Protein AF-A0A9X6ACK8-F1 (afdb_monomer)

Radius of gyration: 16.5 Å; Cα contacts (8 Å, |Δi|>4): 398; chains: 1; bounding box: 36×30×51 Å

Secondary structure (DSSP, 8-state):
-EEEEEEE--SSS-EEE--EEEEEEETTSEEE-S-SEEEEE-TT-SEEEEESSEETTEETTSGGG-SS-EEEEE-PPTTS--EEEEE-TTS-EEEEEE-TT--EEEEEE--SSHHHHHHHHHHS-TT---EEEEEEESSSSTT--EEE-TT-EEEEEEEEE-

Sequence (162 aa):
LHVGVRVRNPHQKPAPLYWWSNIAVPEERRVLAPADEAWHFGYERRLRRVPVPEYEGVDRTYPPRSVFPADYFYEVPDGQRRWIAALDDKGDGLVQTSTDVLRGRKLFVWGAGPGGRRWQEWLTEPGTGGYCEIQAGLARTQLEHVRLEAESEVSWLEAYGP

Mean predicted aligned error: 2.97 Å

pLDDT: mean 96.39, std 3.51, range [76.75, 98.88]

Foldseek 3Di:
DKDKDKDWAQAQFKDWAWDKDKDKDALQFFKDWQAQWWFKAFPVRDTDIAGPQDDPNDRVSRQARFAAKMKTKGQHDPPDFGKMWTADPVRDGKMKGKPCQQPIKMKIHLHNHPRSVVVQPVVDDPPPHDIIMIMTIRDSDNVDTDMAGHRHMDMMMMDMDD

Structure (mmCIF, N/CA/C/O backbone):
data_AF-A0A9X6ACK8-F1
#
_entry.id   AF-A0A9X6ACK8-F1
#
loop_
_atom_site.group_PDB
_atom_site.id
_atom_site.type_symbol
_atom_site.label_atom_id
_atom_site.label_alt_id
_atom_site.label_comp_id
_atom_site.label_asym_id
_atom_site.label_entity_id
_atom_site.label_seq_id
_atom_site.pdbx_PDB_ins_code
_atom_site.Cartn_x
_atom_site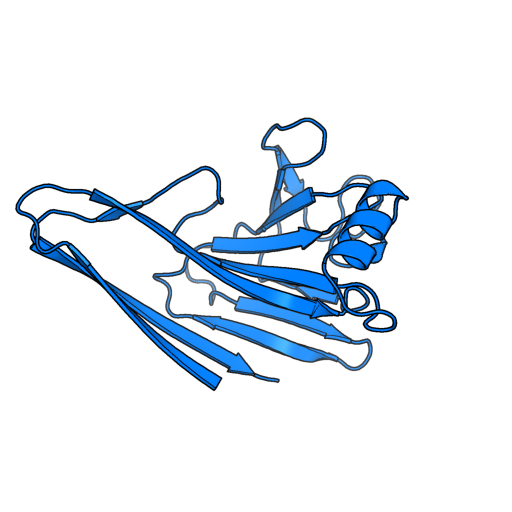.Cartn_y
_atom_site.Cartn_z
_atom_site.occupancy
_atom_site.B_iso_or_equiv
_atom_site.auth_seq_id
_atom_site.auth_comp_id
_atom_site.auth_asym_id
_atom_site.auth_atom_id
_atom_site.pdbx_PDB_model_num
ATOM 1 N N . LEU A 1 1 ? 11.083 -11.695 7.390 1.00 96.25 1 LEU A N 1
ATOM 2 C CA . LEU A 1 1 ? 10.928 -10.814 8.571 1.00 96.25 1 LEU A CA 1
ATOM 3 C C . LEU A 1 1 ? 9.506 -10.953 9.103 1.00 96.25 1 LEU A C 1
ATOM 5 O O . LEU A 1 1 ? 8.572 -10.890 8.315 1.00 96.25 1 LEU A O 1
ATOM 9 N N . HIS A 1 2 ? 9.348 -11.138 10.413 1.00 97.94 2 HIS A N 1
ATOM 10 C CA . HIS A 1 2 ? 8.045 -11.133 11.085 1.00 97.94 2 HIS A CA 1
ATOM 11 C C . HIS A 1 2 ? 7.976 -9.936 12.030 1.00 97.94 2 HIS A C 1
ATOM 13 O O . HIS A 1 2 ? 8.939 -9.678 12.753 1.00 97.94 2 HIS A O 1
ATOM 19 N N . VAL A 1 3 ? 6.855 -9.220 12.022 1.00 98.50 3 VAL A N 1
ATOM 20 C CA . VAL A 1 3 ? 6.629 -8.025 12.841 1.00 98.50 3 VAL A CA 1
ATOM 21 C C . VAL A 1 3 ? 5.307 -8.180 13.582 1.00 98.50 3 VAL A C 1
ATOM 23 O O . VAL A 1 3 ? 4.304 -8.566 12.990 1.00 98.50 3 VAL A O 1
ATOM 26 N N . GLY A 1 4 ? 5.305 -7.886 14.880 1.00 98.38 4 GLY A N 1
ATOM 27 C CA . GLY A 1 4 ? 4.091 -7.801 15.686 1.00 98.38 4 GLY A CA 1
ATOM 28 C C . GLY A 1 4 ? 3.921 -6.388 16.216 1.00 98.38 4 GLY A C 1
ATOM 29 O O . GLY A 1 4 ? 4.844 -5.845 16.821 1.00 98.38 4 GLY A O 1
ATOM 30 N N . VAL A 1 5 ? 2.747 -5.802 15.996 1.00 98.50 5 VAL A N 1
ATOM 31 C CA . VAL A 1 5 ? 2.438 -4.438 16.432 1.00 98.50 5 VAL A CA 1
ATOM 32 C C . VAL A 1 5 ? 1.271 -4.470 17.405 1.00 98.50 5 VAL A C 1
ATOM 34 O O . VAL A 1 5 ? 0.304 -5.209 17.216 1.00 98.50 5 VAL A O 1
ATOM 37 N N . ARG A 1 6 ? 1.357 -3.651 18.455 1.00 98.44 6 ARG A N 1
ATOM 38 C CA . ARG A 1 6 ? 0.266 -3.391 19.394 1.00 98.44 6 ARG A CA 1
ATOM 39 C C . ARG A 1 6 ? 0.198 -1.904 19.696 1.00 98.44 6 ARG A C 1
ATOM 41 O O . ARG A 1 6 ? 1.189 -1.319 20.123 1.00 98.44 6 ARG A O 1
ATOM 48 N N . VAL A 1 7 ? -0.986 -1.325 19.534 1.00 98.50 7 VAL A N 1
ATOM 49 C CA . VAL A 1 7 ? -1.273 0.065 19.893 1.00 98.50 7 VAL A CA 1
ATOM 50 C C . VAL A 1 7 ? -2.329 0.072 20.987 1.00 98.50 7 VAL A C 1
ATOM 52 O O . VAL A 1 7 ? -3.372 -0.564 20.845 1.00 98.50 7 VAL A O 1
ATOM 55 N N . ARG A 1 8 ? -2.050 0.776 22.087 1.00 98.44 8 ARG A N 1
ATOM 56 C CA . ARG A 1 8 ? -2.931 0.867 23.257 1.00 98.44 8 ARG A CA 1
ATOM 57 C C . ARG A 1 8 ? -3.360 2.313 23.450 1.00 98.44 8 ARG A C 1
ATOM 59 O O . ARG A 1 8 ? -2.518 3.206 23.396 1.00 98.44 8 ARG A O 1
ATOM 66 N N . ASN A 1 9 ? -4.643 2.528 23.711 1.00 98.50 9 ASN A N 1
ATOM 67 C CA . ASN A 1 9 ? -5.162 3.801 24.183 1.00 98.50 9 ASN A CA 1
ATOM 68 C C . ASN A 1 9 ? -5.338 3.717 25.705 1.00 98.50 9 ASN A C 1
ATOM 70 O O . ASN A 1 9 ? -6.322 3.140 26.152 1.00 98.50 9 ASN A O 1
ATOM 74 N N . PRO A 1 10 ? -4.422 4.268 26.519 1.00 97.88 10 PRO A N 1
ATOM 75 C CA . PRO A 1 10 ? -4.547 4.227 27.975 1.00 97.88 10 PRO A CA 1
ATOM 76 C C . PRO A 1 10 ? -5.535 5.269 28.522 1.00 97.88 10 PRO A C 1
ATOM 78 O O . PRO A 1 10 ? -5.716 5.364 29.732 1.00 97.88 10 PRO A O 1
ATOM 81 N N . HIS A 1 11 ? -6.123 6.108 27.666 1.00 97.88 11 HIS A N 1
ATOM 82 C CA . HIS A 1 11 ? -6.999 7.189 28.092 1.00 97.88 11 HIS A CA 1
ATOM 83 C C . HIS A 1 11 ? -8.452 6.722 28.207 1.00 97.88 11 HIS A C 1
ATOM 85 O O . HIS A 1 11 ? -8.932 5.929 27.402 1.00 97.88 11 HIS A O 1
ATOM 91 N N . GLN A 1 12 ? -9.196 7.338 29.129 1.00 97.94 12 GLN A N 1
ATOM 92 C CA . GLN A 1 12 ? -10.639 7.129 29.341 1.00 97.94 12 GLN A CA 1
ATOM 93 C C . GLN A 1 12 ? -11.525 7.716 28.223 1.00 97.94 12 GLN A C 1
ATOM 95 O O . GLN A 1 12 ? -12.744 7.807 28.361 1.00 97.94 12 GLN A O 1
ATOM 100 N N . LYS A 1 13 ? -10.928 8.170 27.115 1.00 98.31 13 LYS A N 1
ATOM 101 C CA . LYS A 1 13 ? -11.639 8.716 25.956 1.00 98.31 13 LYS A CA 1
ATOM 102 C C . LYS A 1 13 ? -11.125 8.057 24.676 1.00 98.31 13 LYS A C 1
ATOM 104 O O . LYS A 1 13 ? -9.921 7.819 24.574 1.00 98.31 13 LYS A O 1
ATOM 109 N N . PRO A 1 14 ? -11.998 7.802 23.690 1.00 98.31 14 PRO A N 1
ATOM 110 C CA . PRO A 1 14 ? -11.580 7.280 22.392 1.00 98.31 14 PRO A CA 1
ATOM 111 C C . PRO A 1 14 ? -10.663 8.250 21.640 1.00 98.31 14 PRO A C 1
ATOM 113 O O . PRO A 1 14 ? -10.816 9.468 21.757 1.00 98.31 14 PRO A O 1
ATOM 116 N N . ALA A 1 15 ? -9.747 7.703 20.843 1.00 98.19 15 ALA A N 1
ATOM 117 C CA . ALA A 1 15 ? -8.768 8.449 20.057 1.00 98.19 15 ALA A CA 1
ATOM 118 C C . ALA A 1 15 ? -8.737 7.964 18.594 1.00 98.19 15 ALA A C 1
ATOM 120 O O . ALA A 1 15 ? -9.006 6.789 18.326 1.00 98.19 15 ALA A O 1
ATOM 121 N N . PRO A 1 16 ? -8.421 8.839 17.623 1.00 97.94 16 PRO A N 1
ATOM 122 C CA . PRO A 1 16 ? -8.181 8.406 16.253 1.00 97.94 16 PRO A CA 1
ATOM 123 C C . PRO A 1 16 ? -6.870 7.612 16.168 1.00 97.94 16 PRO A C 1
ATOM 125 O O . PRO A 1 16 ? -5.858 8.009 16.743 1.00 97.94 16 PRO A O 1
ATOM 128 N N . LEU A 1 17 ? -6.880 6.508 15.421 1.00 98.19 17 LEU A N 1
ATOM 129 C CA . LEU A 1 17 ? -5.695 5.716 15.108 1.00 98.19 17 LEU A CA 1
ATOM 130 C C . LEU A 1 17 ? -5.499 5.643 13.593 1.00 98.19 17 LEU A C 1
ATOM 132 O O . LEU A 1 17 ? -6.391 5.240 12.846 1.00 98.19 17 LEU A O 1
ATOM 136 N N . TYR A 1 18 ? -4.293 5.991 13.161 1.00 97.94 18 TYR A N 1
ATOM 137 C CA . TYR A 1 18 ? -3.833 5.879 11.786 1.00 97.94 18 TYR A CA 1
ATOM 138 C C . TYR A 1 18 ? -2.570 5.020 11.754 1.00 97.94 18 TYR A C 1
ATOM 140 O O . TYR A 1 18 ? -1.615 5.301 12.478 1.00 97.94 18 TYR A O 1
ATOM 148 N N . TRP A 1 19 ? -2.564 3.978 10.923 1.00 98.44 19 TRP A N 1
ATOM 149 C CA . TRP A 1 19 ? -1.386 3.139 10.716 1.00 98.44 19 TRP A CA 1
ATOM 150 C C . TRP A 1 19 ? -1.332 2.597 9.293 1.00 98.44 19 TRP A C 1
ATOM 152 O O . TRP A 1 19 ? -2.315 2.021 8.815 1.00 98.44 19 TRP A O 1
ATOM 162 N N . TRP A 1 20 ? -0.158 2.731 8.677 1.00 98.56 20 TRP A N 1
ATOM 163 C CA . TRP A 1 20 ? 0.238 2.070 7.439 1.00 98.56 20 TRP A CA 1
ATOM 164 C C . TRP A 1 20 ? 1.707 1.656 7.534 1.00 98.56 20 TRP A C 1
ATOM 166 O O . TRP A 1 20 ? 2.567 2.485 7.824 1.00 98.56 20 TRP A O 1
ATOM 176 N N . SER A 1 21 ? 1.989 0.387 7.267 1.00 98.50 21 SER A N 1
ATOM 177 C CA . SER A 1 21 ? 3.343 -0.122 7.070 1.00 98.50 21 SER A CA 1
ATOM 178 C C . SER A 1 21 ? 3.728 0.140 5.613 1.00 98.50 21 SER A C 1
ATOM 180 O O . SER A 1 21 ? 3.079 -0.391 4.711 1.00 98.50 21 SER A O 1
ATOM 182 N N . ASN A 1 22 ? 4.721 1.008 5.387 1.00 98.44 22 ASN A N 1
ATOM 183 C CA . ASN A 1 22 ? 5.169 1.452 4.061 1.00 98.44 22 ASN A CA 1
ATOM 184 C C . ASN A 1 22 ? 6.464 0.742 3.653 1.00 98.44 22 ASN A C 1
ATOM 186 O O . ASN A 1 22 ? 7.406 0.688 4.445 1.00 98.44 22 ASN A O 1
ATOM 190 N N . ILE A 1 23 ? 6.518 0.230 2.424 1.00 98.19 23 ILE A N 1
ATOM 191 C CA . ILE A 1 23 ? 7.658 -0.508 1.896 1.00 98.19 23 ILE A CA 1
ATOM 192 C C . ILE A 1 23 ? 8.017 0.041 0.516 1.00 98.19 23 ILE A C 1
ATOM 194 O O . ILE A 1 23 ? 7.284 -0.160 -0.453 1.00 98.19 23 ILE A O 1
ATOM 198 N N . ALA A 1 24 ? 9.172 0.699 0.426 1.00 97.44 24 ALA A N 1
ATOM 199 C CA . ALA A 1 24 ? 9.770 1.063 -0.851 1.00 97.44 24 ALA A CA 1
ATOM 200 C C . ALA A 1 24 ? 10.313 -0.195 -1.546 1.00 97.44 24 ALA A C 1
ATOM 202 O O . ALA A 1 24 ? 11.078 -0.961 -0.956 1.00 97.44 24 ALA A O 1
ATOM 203 N N . VAL A 1 25 ? 9.915 -0.409 -2.797 1.00 97.44 25 VAL A N 1
ATOM 204 C CA . VAL A 1 25 ? 10.357 -1.521 -3.649 1.00 97.44 25 VAL A CA 1
ATOM 205 C C . VAL A 1 25 ? 10.760 -0.986 -5.024 1.00 97.44 25 VAL A C 1
ATOM 207 O O . VAL A 1 25 ? 10.204 0.029 -5.448 1.00 97.44 25 VAL A O 1
ATOM 210 N N . PRO A 1 26 ? 11.689 -1.639 -5.743 1.00 96.56 26 PRO A N 1
ATOM 211 C CA . PRO A 1 26 ? 12.081 -1.193 -7.078 1.00 96.56 26 PRO A CA 1
ATOM 212 C C . PRO A 1 26 ? 10.870 -1.051 -8.012 1.00 96.56 26 PRO A C 1
ATOM 214 O O . PRO A 1 26 ? 9.996 -1.923 -8.034 1.00 96.56 26 PRO A O 1
ATOM 217 N N . GLU A 1 27 ? 10.770 0.070 -8.732 1.00 96.25 27 GLU A N 1
ATOM 218 C CA . GLU A 1 27 ? 9.567 0.400 -9.511 1.00 96.25 27 GLU A CA 1
ATOM 219 C C . GLU A 1 27 ? 9.381 -0.484 -10.750 1.00 96.25 27 GLU A C 1
ATOM 221 O O . GLU A 1 27 ? 8.276 -0.571 -11.268 1.00 96.25 27 GLU A O 1
ATOM 226 N N . GLU A 1 28 ? 10.422 -1.160 -11.230 1.00 96.06 28 GLU A N 1
ATOM 227 C CA . GLU A 1 28 ? 10.352 -2.085 -12.363 1.00 96.06 28 GLU A CA 1
ATOM 228 C C . GLU A 1 28 ? 9.569 -3.369 -12.054 1.00 96.06 28 GLU A C 1
ATOM 230 O O . GLU A 1 28 ? 9.188 -4.102 -12.971 1.00 96.06 28 GLU A O 1
ATOM 235 N N . ARG A 1 29 ? 9.295 -3.632 -10.772 1.00 97.88 29 ARG A N 1
ATOM 236 C CA . ARG A 1 29 ? 8.530 -4.794 -10.324 1.00 97.88 29 ARG A CA 1
ATOM 237 C C . ARG A 1 29 ? 7.042 -4.627 -10.603 1.00 97.88 29 ARG A C 1
ATOM 239 O O . ARG A 1 29 ? 6.465 -3.558 -10.412 1.00 97.88 29 ARG A O 1
ATOM 246 N N . ARG A 1 30 ? 6.387 -5.725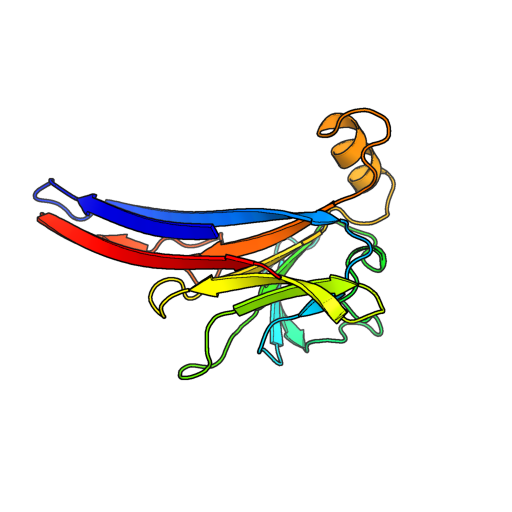 -10.978 1.00 98.50 30 ARG A N 1
ATOM 247 C CA . ARG A 1 30 ? 4.929 -5.791 -11.070 1.00 98.50 30 ARG A CA 1
ATOM 248 C C . ARG A 1 30 ? 4.330 -5.906 -9.673 1.00 98.50 30 ARG A C 1
ATOM 250 O O . ARG A 1 30 ? 4.714 -6.785 -8.903 1.00 98.50 30 ARG A O 1
ATOM 257 N N . VAL A 1 31 ? 3.357 -5.056 -9.367 1.00 98.81 31 VAL A N 1
ATOM 258 C CA . VAL A 1 31 ? 2.661 -5.031 -8.081 1.00 98.81 31 VAL A CA 1
ATOM 259 C C . VAL A 1 31 ? 1.327 -5.754 -8.178 1.00 98.81 31 VAL A C 1
ATOM 261 O O . VAL A 1 31 ? 0.479 -5.400 -8.991 1.00 98.81 31 VAL A O 1
ATOM 264 N N . LEU A 1 32 ? 1.127 -6.753 -7.324 1.00 98.69 32 LEU A N 1
ATOM 265 C CA . LEU A 1 32 ? -0.064 -7.596 -7.306 1.00 98.69 32 LEU A CA 1
ATOM 266 C C . LEU A 1 32 ? -0.724 -7.572 -5.930 1.00 98.69 32 LEU A C 1
ATOM 268 O O . LEU A 1 32 ? -0.048 -7.562 -4.903 1.00 98.69 32 LEU A O 1
ATOM 272 N N . ALA A 1 33 ? -2.050 -7.617 -5.921 1.00 98.56 33 ALA A N 1
ATOM 273 C CA . ALA A 1 33 ? -2.880 -7.803 -4.739 1.00 98.56 33 ALA A CA 1
ATOM 274 C C . ALA A 1 33 ? -4.124 -8.620 -5.141 1.00 98.56 33 ALA A C 1
ATOM 276 O O . ALA A 1 33 ? -4.495 -8.609 -6.317 1.00 98.56 33 ALA A O 1
ATOM 277 N N . PRO A 1 34 ? -4.788 -9.321 -4.208 1.00 98.00 34 PRO A N 1
ATOM 278 C CA . PRO A 1 34 ? -5.969 -10.132 -4.501 1.00 98.00 34 PRO A CA 1
ATOM 279 C C . PRO A 1 34 ? -7.221 -9.245 -4.606 1.00 98.00 34 PRO A C 1
ATOM 281 O O . PRO A 1 34 ? -8.109 -9.307 -3.756 1.00 98.00 34 PRO A O 1
ATOM 284 N N . ALA A 1 35 ? -7.258 -8.370 -5.611 1.00 98.19 35 ALA A N 1
ATOM 285 C CA . ALA A 1 35 ? -8.339 -7.420 -5.841 1.00 98.19 35 ALA A CA 1
ATOM 286 C C . ALA A 1 35 ? -8.556 -7.171 -7.339 1.00 98.19 35 ALA A C 1
ATOM 288 O O . ALA A 1 35 ? -7.600 -6.936 -8.075 1.00 98.19 35 ALA A O 1
ATOM 289 N N . ASP A 1 36 ? -9.824 -7.144 -7.749 1.00 98.25 36 ASP A N 1
ATOM 290 C CA . ASP A 1 36 ? -10.243 -6.835 -9.126 1.00 98.25 36 ASP A CA 1
ATOM 291 C C . ASP A 1 36 ? -10.523 -5.333 -9.330 1.00 98.25 36 ASP A C 1
ATOM 293 O O . ASP A 1 36 ? -10.798 -4.869 -10.437 1.00 98.25 36 ASP A O 1
ATOM 297 N N . GLU A 1 37 ? -10.457 -4.546 -8.255 1.00 98.31 37 GLU A N 1
ATOM 298 C CA . GLU A 1 37 ? -10.685 -3.106 -8.274 1.00 98.31 37 GLU A CA 1
ATOM 299 C C . GLU A 1 37 ? -9.877 -2.381 -7.192 1.00 98.31 37 GLU A C 1
ATOM 301 O O . GLU A 1 37 ? -9.469 -2.954 -6.178 1.00 98.31 37 GLU A O 1
ATOM 306 N N . ALA A 1 38 ? -9.660 -1.086 -7.402 1.00 98.38 38 ALA A N 1
ATOM 307 C CA . ALA A 1 38 ? -8.984 -0.215 -6.454 1.00 98.38 38 ALA A CA 1
ATOM 308 C C . ALA A 1 38 ? -9.662 1.155 -6.380 1.00 98.38 38 ALA A C 1
ATOM 310 O O . ALA A 1 38 ? -10.251 1.634 -7.351 1.00 98.38 38 ALA A O 1
ATOM 311 N N . TRP A 1 39 ? -9.534 1.831 -5.241 1.00 97.94 39 TRP A N 1
ATOM 312 C CA . TRP A 1 39 ? -9.728 3.273 -5.188 1.00 97.94 39 TRP A CA 1
ATOM 313 C C . TRP A 1 39 ? -8.475 3.969 -5.701 1.00 97.94 39 TRP A C 1
ATOM 315 O O . TRP A 1 39 ? -7.411 3.879 -5.096 1.00 97.94 39 TRP A O 1
ATOM 325 N N . HIS A 1 40 ? -8.618 4.678 -6.809 1.00 97.31 40 HIS A N 1
ATOM 326 C CA . HIS A 1 40 ? -7.594 5.529 -7.382 1.00 97.31 40 HIS A CA 1
ATOM 327 C C . HIS A 1 40 ? -7.720 6.954 -6.836 1.00 97.31 40 HIS A C 1
ATOM 329 O O . HIS A 1 40 ? -8.811 7.539 -6.842 1.00 97.31 40 HIS A O 1
ATOM 335 N N . PHE A 1 41 ? -6.597 7.515 -6.392 1.00 95.19 41 PHE A N 1
ATOM 336 C CA . PHE A 1 41 ? -6.462 8.917 -6.011 1.00 95.19 41 PHE A CA 1
ATOM 337 C C . PHE A 1 41 ? -5.239 9.510 -6.716 1.00 95.19 41 PHE A C 1
ATOM 339 O O . PHE A 1 41 ? -4.104 9.163 -6.411 1.00 95.19 41 PHE A O 1
ATOM 346 N N . GLY A 1 42 ? -5.476 10.383 -7.695 1.00 89.06 42 GLY A N 1
ATOM 347 C CA . GLY A 1 42 ? -4.424 10.960 -8.537 1.00 89.06 42 GLY A CA 1
ATOM 348 C C . GLY A 1 42 ? -4.564 12.471 -8.695 1.00 89.06 42 GLY A C 1
ATOM 349 O O . GLY A 1 42 ? -5.091 13.158 -7.820 1.00 89.06 42 GLY A O 1
ATOM 350 N N . TYR A 1 43 ? -4.127 12.995 -9.842 1.00 76.75 43 TYR A N 1
ATOM 351 C CA . TYR A 1 43 ? -4.080 14.436 -10.127 1.00 76.75 43 TYR A CA 1
ATOM 352 C C . TYR A 1 43 ? -5.416 15.175 -9.917 1.00 76.75 43 TYR A C 1
ATOM 354 O O . TYR A 1 43 ? -5.426 16.290 -9.403 1.00 76.75 43 TYR A O 1
ATOM 362 N N . GLU A 1 44 ? -6.551 14.538 -10.232 1.00 77.94 44 GLU A N 1
ATOM 363 C CA . GLU A 1 44 ? -7.894 15.107 -10.017 1.00 77.94 44 GLU A CA 1
ATOM 364 C C . GLU A 1 44 ? -8.256 15.297 -8.529 1.00 77.94 44 GLU A C 1
ATOM 366 O O . GLU A 1 44 ? -9.299 15.874 -8.224 1.00 77.94 44 GLU A O 1
ATOM 371 N N . ARG A 1 45 ? -7.424 14.804 -7.595 1.00 81.12 45 ARG A N 1
ATOM 372 C CA . ARG A 1 45 ? -7.620 14.875 -6.134 1.00 81.12 45 ARG A CA 1
ATOM 373 C C . ARG A 1 45 ? -9.001 14.396 -5.683 1.00 81.12 45 ARG A C 1
ATOM 375 O O . ARG A 1 45 ? -9.578 14.898 -4.719 1.00 81.12 45 ARG A O 1
ATOM 382 N N . ARG A 1 46 ? -9.526 13.391 -6.381 1.00 88.56 46 ARG A N 1
ATOM 383 C CA . ARG A 1 46 ? -10.815 12.761 -6.110 1.00 88.56 46 ARG A CA 1
ATOM 384 C C . ARG A 1 46 ? -10.649 11.250 -6.101 1.00 88.56 46 ARG A C 1
ATOM 386 O O . ARG A 1 46 ? -9.998 10.699 -6.983 1.00 88.56 46 ARG A O 1
ATOM 393 N N . LEU A 1 47 ? -11.276 10.593 -5.126 1.00 92.44 47 LEU A N 1
ATOM 394 C CA . LEU A 1 47 ? -11.366 9.136 -5.096 1.00 92.44 47 LEU A CA 1
ATOM 395 C C . LEU A 1 47 ? -12.301 8.642 -6.203 1.00 92.44 47 LEU A C 1
ATOM 397 O O . LEU A 1 47 ? -13.454 9.075 -6.295 1.00 92.44 47 LEU A O 1
ATOM 401 N N . ARG A 1 48 ? -11.814 7.699 -7.009 1.00 95.06 48 ARG A N 1
ATOM 402 C CA . ARG A 1 48 ? -12.604 6.978 -8.013 1.00 95.06 48 ARG A CA 1
ATOM 403 C C . ARG A 1 48 ? -12.324 5.488 -7.898 1.00 95.06 48 ARG A C 1
ATOM 405 O O . ARG A 1 48 ? -11.169 5.102 -7.776 1.00 95.06 48 ARG A O 1
ATOM 412 N N . ARG A 1 49 ? -13.359 4.653 -7.966 1.00 96.88 49 ARG A N 1
ATOM 413 C CA . ARG A 1 49 ? -13.166 3.204 -8.070 1.00 96.88 49 ARG A CA 1
ATOM 414 C C . ARG A 1 49 ? -12.828 2.844 -9.515 1.00 96.88 49 ARG A C 1
ATOM 416 O O . ARG A 1 49 ? -13.531 3.285 -10.424 1.00 96.88 49 ARG A O 1
ATOM 423 N N . VAL A 1 50 ? -11.745 2.104 -9.718 1.00 97.75 50 VAL A N 1
ATOM 424 C CA . VAL A 1 50 ? -11.222 1.719 -11.035 1.00 97.75 50 VAL A CA 1
ATOM 425 C C . VAL A 1 50 ? -10.976 0.208 -11.089 1.00 97.75 50 VAL A C 1
ATOM 427 O O . VAL A 1 50 ? -10.650 -0.376 -10.052 1.00 97.75 50 VAL A O 1
ATOM 430 N N . PRO A 1 51 ? -11.132 -0.432 -12.259 1.00 98.31 51 PRO A N 1
ATOM 431 C CA . PRO A 1 51 ? -10.782 -1.838 -12.432 1.00 98.31 51 PRO A CA 1
ATOM 432 C C . PRO A 1 51 ? -9.268 -2.072 -12.318 1.00 98.31 51 PRO A C 1
ATOM 434 O O . PRO A 1 51 ? -8.459 -1.184 -12.595 1.00 98.31 51 PRO A O 1
ATOM 437 N N . VAL A 1 52 ? -8.898 -3.287 -11.918 1.00 97.94 52 VAL A N 1
ATOM 438 C CA . VAL A 1 52 ? -7.527 -3.811 -11.872 1.00 97.94 52 VAL A CA 1
ATOM 439 C C . VAL A 1 52 ? -7.492 -5.080 -12.741 1.00 97.94 52 VAL A C 1
ATOM 441 O O . VAL A 1 52 ? -8.437 -5.864 -12.697 1.00 97.94 52 VAL A O 1
ATOM 444 N N . PRO A 1 53 ? -6.444 -5.305 -13.557 1.00 97.94 53 PRO A N 1
ATOM 445 C CA . PRO A 1 53 ? -5.191 -4.548 -13.607 1.00 97.94 53 PRO A CA 1
ATOM 446 C C . PRO A 1 53 ? -5.220 -3.310 -14.512 1.00 97.94 53 PRO A C 1
ATOM 448 O O . PRO A 1 53 ? -4.378 -2.428 -14.358 1.00 97.94 53 PRO A O 1
ATOM 451 N N . GLU A 1 54 ? -6.157 -3.230 -15.455 1.00 97.69 54 GLU A N 1
ATOM 452 C CA . GLU A 1 54 ? -6.144 -2.211 -16.504 1.00 97.69 54 GLU A CA 1
ATOM 453 C C . GLU A 1 54 ? -7.128 -1.070 -16.228 1.00 97.69 54 GLU A C 1
ATOM 455 O O . GLU A 1 54 ? -8.314 -1.305 -16.021 1.00 97.69 54 GLU A O 1
ATOM 460 N N . TYR A 1 55 ? -6.648 0.173 -16.304 1.00 94.81 55 TYR A N 1
ATOM 461 C CA . TYR A 1 55 ? -7.469 1.383 -16.236 1.00 94.81 55 TYR A CA 1
ATOM 462 C C . TYR A 1 55 ? -6.987 2.403 -17.275 1.00 94.81 55 TYR A C 1
ATOM 464 O O . TYR A 1 55 ? -5.806 2.765 -17.293 1.00 94.81 55 TYR A O 1
ATOM 472 N N . GLU A 1 56 ? -7.910 2.866 -18.128 1.00 93.94 56 GLU A N 1
ATOM 473 C CA . GLU A 1 56 ? -7.641 3.740 -19.287 1.00 93.94 56 GLU A CA 1
ATOM 474 C C . GLU A 1 56 ? -6.667 3.114 -20.307 1.00 93.94 56 GLU A C 1
ATOM 476 O O . GLU A 1 56 ? -5.796 3.792 -20.846 1.00 93.94 56 GLU A O 1
ATOM 481 N N . GLY A 1 57 ? -6.792 1.804 -20.563 1.00 96.25 57 GLY A N 1
ATOM 482 C CA . GLY A 1 57 ? -5.948 1.081 -21.527 1.00 96.25 57 GLY A CA 1
ATOM 483 C C . GLY A 1 57 ? -4.514 0.829 -21.048 1.00 96.25 57 GLY A C 1
ATOM 484 O O . GLY A 1 57 ? -3.653 0.441 -21.836 1.00 96.25 57 GLY A O 1
ATOM 485 N N . VAL A 1 58 ? -4.233 1.083 -19.766 1.00 97.00 58 VAL A N 1
ATOM 486 C CA . VAL A 1 58 ? -2.910 0.914 -19.163 1.00 97.00 58 VAL A CA 1
ATOM 487 C C . VAL A 1 58 ? -3.002 -0.061 -18.000 1.00 97.00 58 VAL A C 1
ATOM 489 O O . VAL A 1 58 ? -3.752 0.169 -17.051 1.00 97.00 58 VAL A O 1
ATOM 492 N N . ASP A 1 59 ? -2.194 -1.120 -18.042 1.00 98.00 59 ASP A N 1
ATOM 493 C CA . ASP A 1 59 ? -1.981 -1.998 -16.889 1.00 98.00 59 ASP A CA 1
ATOM 494 C C . ASP A 1 59 ? -1.269 -1.217 -15.767 1.00 98.00 59 ASP A C 1
ATOM 496 O O . ASP A 1 59 ? -0.086 -0.877 -15.878 1.0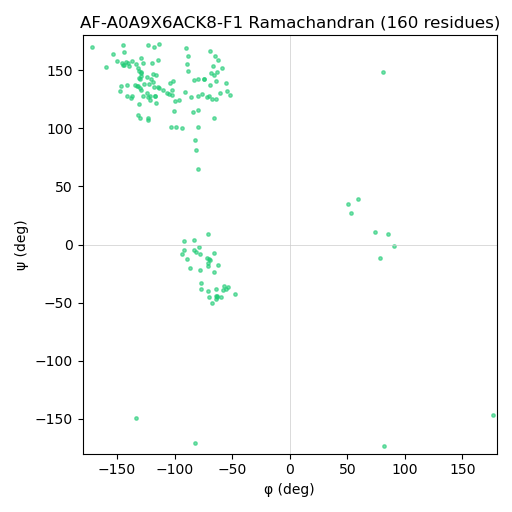0 98.00 59 ASP A O 1
ATOM 500 N N . ARG A 1 60 ? -2.006 -0.926 -14.692 1.00 97.50 60 ARG A N 1
ATOM 501 C CA . ARG A 1 60 ? -1.545 -0.158 -13.527 1.00 97.50 60 ARG A CA 1
ATOM 502 C C . ARG A 1 60 ? -0.780 -1.002 -12.512 1.00 97.50 60 ARG A C 1
ATOM 504 O O . ARG A 1 60 ? -0.204 -0.437 -11.587 1.00 97.50 60 ARG A O 1
ATOM 511 N N . THR A 1 61 ? -0.695 -2.319 -12.713 1.00 98.19 61 THR A N 1
ATOM 512 C CA . THR A 1 61 ? 0.180 -3.193 -11.913 1.00 98.19 61 THR A CA 1
ATOM 513 C C . THR A 1 61 ? 1.659 -3.003 -12.239 1.00 98.19 61 THR A C 1
ATOM 515 O O . THR A 1 61 ? 2.503 -3.474 -11.488 1.00 98.19 61 THR A O 1
ATOM 518 N N . TYR A 1 62 ? 1.996 -2.289 -13.319 1.00 98.25 62 TYR A N 1
ATOM 519 C CA . TYR A 1 62 ? 3.365 -1.884 -13.638 1.00 98.25 62 TYR A CA 1
ATOM 520 C C . TYR A 1 62 ? 3.572 -0.401 -13.295 1.00 98.25 62 TYR A C 1
ATOM 522 O O . TYR A 1 62 ? 3.181 0.463 -14.091 1.00 98.25 62 TYR A O 1
ATOM 530 N N . PRO A 1 63 ? 4.218 -0.076 -12.157 1.00 97.56 63 PRO A N 1
ATOM 531 C CA . PRO A 1 63 ? 4.435 1.302 -11.716 1.00 97.56 63 PRO A CA 1
ATOM 532 C C . PRO A 1 63 ? 4.971 2.271 -12.789 1.00 97.56 63 PRO A C 1
ATOM 534 O O . PRO A 1 63 ? 4.416 3.370 -12.905 1.00 97.56 63 PRO A O 1
ATOM 537 N N . PRO A 1 64 ? 5.950 1.900 -13.646 1.00 96.19 64 PRO A N 1
ATOM 538 C CA . PRO A 1 64 ? 6.552 2.823 -14.606 1.00 96.19 64 PRO A CA 1
ATOM 539 C C . PRO A 1 64 ? 5.603 3.225 -15.741 1.00 96.19 64 PRO A C 1
ATOM 541 O O . PRO A 1 64 ? 5.886 4.175 -16.467 1.00 96.19 64 PRO A O 1
ATOM 544 N N . ARG A 1 65 ? 4.466 2.530 -15.906 1.00 96.94 65 ARG A N 1
ATOM 545 C CA . ARG A 1 65 ? 3.442 2.878 -16.905 1.00 96.94 65 ARG A CA 1
ATOM 546 C C . ARG A 1 65 ? 2.559 4.051 -16.473 1.00 96.94 65 ARG A C 1
ATOM 548 O O . ARG A 1 65 ? 1.770 4.554 -17.271 1.00 96.94 65 ARG A O 1
ATOM 555 N N . SER A 1 66 ? 2.675 4.512 -15.229 1.00 94.31 66 SER A N 1
ATOM 556 C CA . SER A 1 66 ? 1.977 5.710 -14.764 1.00 94.31 66 SER A CA 1
ATOM 557 C C . SER A 1 66 ? 2.787 6.962 -15.088 1.00 94.31 66 SER A C 1
ATOM 559 O O . SER A 1 66 ? 3.952 7.065 -14.727 1.00 94.31 66 SER A O 1
ATOM 561 N N . VAL A 1 67 ? 2.175 7.944 -15.754 1.00 92.75 67 VAL A N 1
ATOM 562 C CA . VAL A 1 67 ? 2.840 9.218 -16.092 1.00 92.75 67 VAL A CA 1
ATOM 563 C C . VAL A 1 67 ? 2.918 10.149 -14.878 1.00 92.75 67 VAL A C 1
ATOM 565 O O . VAL A 1 67 ? 3.930 10.818 -14.669 1.00 92.75 67 VAL A O 1
ATOM 568 N N . PHE A 1 68 ? 1.865 10.165 -14.061 1.00 94.12 68 PHE A N 1
ATOM 569 C CA . PHE A 1 68 ? 1.696 11.055 -12.913 1.00 94.12 68 PHE A CA 1
ATOM 570 C C . PHE A 1 68 ? 1.683 10.272 -11.597 1.00 94.12 68 PHE A C 1
ATOM 572 O O . PHE A 1 68 ? 1.378 9.075 -11.619 1.00 94.12 68 PHE A O 1
ATOM 579 N N . PRO A 1 69 ? 1.978 10.934 -10.463 1.00 95.88 69 PRO A N 1
ATOM 580 C CA . PRO A 1 69 ? 1.858 10.303 -9.162 1.00 95.88 69 PRO A CA 1
ATOM 581 C C . PRO A 1 69 ? 0.405 9.945 -8.851 1.00 95.88 69 PRO A C 1
ATOM 583 O O . PRO A 1 69 ? -0.513 10.715 -9.161 1.00 95.88 69 PRO A O 1
ATOM 586 N N . ALA A 1 70 ? 0.208 8.782 -8.240 1.00 97.19 70 ALA A N 1
ATOM 587 C CA . ALA A 1 70 ? -1.112 8.276 -7.893 1.00 97.19 70 ALA A CA 1
ATOM 588 C C . ALA A 1 70 ? -1.050 7.219 -6.787 1.00 97.19 70 ALA A C 1
ATOM 590 O O . ALA A 1 70 ? -0.077 6.471 -6.670 1.00 97.19 70 ALA A O 1
ATOM 591 N N . ASP A 1 71 ? -2.141 7.127 -6.035 1.00 98.19 71 ASP A N 1
ATOM 592 C CA . ASP A 1 71 ? -2.418 6.059 -5.087 1.00 98.19 71 ASP A CA 1
ATOM 593 C C . ASP A 1 71 ? -3.456 5.092 -5.665 1.00 98.19 71 ASP A C 1
ATOM 595 O O . ASP A 1 71 ? -4.468 5.512 -6.231 1.00 98.19 71 ASP A O 1
ATOM 599 N N . TYR A 1 72 ? -3.236 3.798 -5.450 1.00 98.56 72 TYR A N 1
ATOM 600 C CA . TYR A 1 72 ? -4.184 2.722 -5.720 1.00 98.56 72 TYR A CA 1
ATOM 601 C C . TYR A 1 72 ? -4.411 1.944 -4.429 1.00 98.56 72 TYR A C 1
ATOM 603 O O . TYR A 1 72 ? -3.537 1.199 -3.991 1.00 98.56 72 TYR A O 1
ATOM 611 N N . PHE A 1 73 ? -5.577 2.116 -3.811 1.00 98.62 73 PHE A N 1
ATOM 612 C CA . PHE A 1 73 ? -6.001 1.349 -2.641 1.00 98.62 73 PHE A CA 1
ATOM 613 C C . PHE A 1 73 ? -6.835 0.152 -3.104 1.00 98.62 73 PHE A C 1
ATOM 615 O O . PHE A 1 73 ? -8.006 0.308 -3.444 1.00 98.62 73 PHE A O 1
ATOM 622 N N . TYR A 1 74 ? -6.228 -1.028 -3.163 1.00 98.75 74 TYR A N 1
ATOM 623 C CA . TYR A 1 74 ? -6.863 -2.261 -3.620 1.00 98.75 74 TYR A CA 1
ATOM 624 C C . TYR A 1 74 ? -8.019 -2.670 -2.694 1.00 98.75 74 TYR A C 1
ATOM 626 O O . TYR A 1 74 ? -7.826 -2.854 -1.488 1.00 98.75 74 TYR A O 1
ATOM 634 N N . GLU A 1 75 ? -9.215 -2.861 -3.259 1.00 97.94 75 GLU A N 1
ATOM 635 C CA . GLU A 1 75 ? -10.369 -3.401 -2.531 1.00 97.94 75 GLU A CA 1
ATOM 636 C C . GLU A 1 75 ? -10.255 -4.926 -2.467 1.00 97.94 75 GLU A C 1
ATOM 638 O O . GLU A 1 75 ? -10.858 -5.659 -3.248 1.00 97.94 75 GLU A O 1
ATOM 643 N N . VAL A 1 76 ? -9.458 -5.420 -1.520 1.00 97.94 76 VAL A N 1
ATOM 644 C CA . VAL A 1 76 ? -9.369 -6.861 -1.269 1.00 97.94 76 VAL A CA 1
ATOM 645 C C . VAL A 1 76 ? -10.707 -7.354 -0.687 1.00 97.94 76 VAL A C 1
ATOM 647 O O . VAL A 1 76 ? -11.130 -6.827 0.351 1.00 97.94 76 VAL A O 1
ATOM 650 N N . PRO A 1 77 ? -11.366 -8.369 -1.278 1.00 96.44 77 PRO A N 1
ATOM 651 C CA . PRO A 1 77 ? -12.622 -8.905 -0.759 1.00 96.44 77 PRO A CA 1
ATOM 652 C C . PRO A 1 77 ? -12.496 -9.434 0.671 1.00 96.44 77 PRO A C 1
ATOM 654 O O . PRO A 1 77 ? -11.432 -9.883 1.099 1.00 96.44 77 PRO A O 1
ATOM 657 N N . ASP A 1 78 ? -13.589 -9.411 1.425 1.00 93.38 78 ASP A N 1
ATOM 658 C CA . ASP A 1 78 ? -13.607 -10.041 2.744 1.00 93.38 78 ASP A CA 1
ATOM 659 C C . ASP A 1 78 ? -13.452 -11.564 2.626 1.00 93.38 78 ASP A C 1
ATOM 661 O O . ASP A 1 78 ? -13.879 -12.181 1.651 1.00 93.38 78 ASP A O 1
ATOM 665 N N . GLY A 1 79 ? -12.772 -12.172 3.601 1.00 93.38 79 GLY A N 1
ATOM 666 C CA . GLY A 1 79 ? -12.406 -13.592 3.570 1.00 93.38 79 GLY A CA 1
ATOM 667 C C . GLY A 1 79 ? -11.202 -13.931 2.679 1.00 93.38 79 GLY A C 1
ATOM 668 O O . GLY A 1 79 ? -10.662 -15.029 2.802 1.00 93.38 79 GLY A O 1
ATOM 669 N N . GLN A 1 80 ? -10.731 -13.008 1.830 1.00 96.44 80 GLN A N 1
ATOM 670 C CA . GLN A 1 80 ? -9.466 -13.176 1.113 1.00 96.44 80 GLN A CA 1
ATOM 671 C C . GLN A 1 80 ? -8.275 -12.843 2.008 1.00 96.44 80 GLN A C 1
ATOM 673 O O . GLN A 1 80 ? -8.296 -11.880 2.782 1.00 96.44 80 GLN A O 1
ATOM 678 N N . ARG A 1 81 ? -7.191 -13.614 1.857 1.00 96.12 81 ARG A N 1
ATOM 679 C CA . ARG A 1 81 ? -5.938 -13.339 2.567 1.00 96.12 81 ARG A CA 1
ATOM 680 C C . ARG A 1 81 ? -5.418 -11.961 2.173 1.00 96.12 81 ARG A C 1
ATOM 682 O O . ARG A 1 81 ? -5.272 -11.656 0.993 1.00 96.12 81 ARG A O 1
ATOM 689 N N . ARG A 1 82 ? -5.072 -11.151 3.170 1.00 98.00 82 ARG A N 1
ATOM 690 C CA . ARG A 1 82 ? -4.568 -9.796 2.959 1.00 98.00 82 ARG A CA 1
ATOM 691 C C . ARG A 1 82 ? -3.081 -9.829 2.584 1.00 98.00 82 ARG A C 1
ATOM 693 O O . ARG A 1 82 ? -2.227 -9.939 3.465 1.00 98.00 82 ARG A O 1
ATOM 700 N N . TRP A 1 83 ? -2.761 -9.680 1.300 1.00 98.62 83 TRP A N 1
ATOM 701 C CA . TRP A 1 83 ? -1.379 -9.593 0.814 1.00 98.62 83 TRP A CA 1
ATOM 702 C C . TRP A 1 83 ? -1.211 -8.562 -0.311 1.00 98.62 83 TRP A C 1
ATOM 704 O O . TRP A 1 83 ? -2.171 -8.208 -0.991 1.00 98.62 83 TRP A O 1
ATOM 714 N N . ILE A 1 84 ? 0.013 -8.064 -0.471 1.00 98.88 84 ILE A N 1
ATOM 715 C CA . ILE A 1 84 ? 0.473 -7.283 -1.625 1.00 98.88 84 ILE A CA 1
ATOM 716 C C . ILE A 1 84 ? 1.906 -7.705 -1.945 1.00 98.88 84 ILE A C 1
ATOM 718 O O . ILE A 1 84 ? 2.708 -7.914 -1.035 1.00 98.88 84 ILE A O 1
ATOM 722 N N . ALA A 1 85 ? 2.217 -7.871 -3.223 1.00 98.75 85 ALA A N 1
ATOM 723 C CA . ALA A 1 85 ? 3.507 -8.362 -3.685 1.00 98.75 85 ALA A CA 1
ATOM 724 C C . ALA A 1 85 ? 4.097 -7.439 -4.747 1.00 98.75 85 ALA A C 1
ATOM 726 O O . ALA A 1 85 ? 3.351 -6.867 -5.535 1.00 98.75 85 ALA A O 1
ATOM 727 N N . ALA A 1 86 ? 5.422 -7.335 -4.787 1.00 98.75 86 ALA A N 1
ATOM 728 C CA . ALA A 1 86 ? 6.181 -6.697 -5.855 1.00 98.75 86 ALA A CA 1
ATOM 729 C C . ALA A 1 86 ? 7.184 -7.709 -6.416 1.00 98.75 86 ALA A C 1
ATOM 731 O O . ALA A 1 86 ? 8.155 -8.055 -5.731 1.00 98.75 86 ALA A O 1
ATOM 732 N N . LEU A 1 87 ? 6.928 -8.178 -7.638 1.00 98.56 87 LEU A N 1
ATOM 733 C CA . LEU A 1 87 ? 7.611 -9.307 -8.277 1.00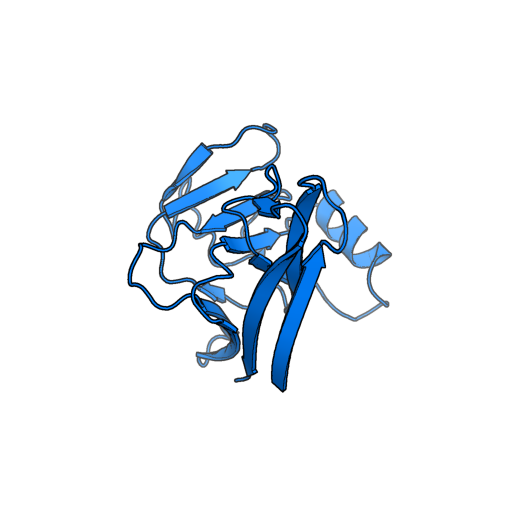 98.56 87 LEU A CA 1
ATOM 734 C C . LEU A 1 87 ? 8.331 -8.881 -9.562 1.00 98.56 87 LEU A C 1
ATOM 736 O O . LEU A 1 87 ? 7.855 -7.998 -10.278 1.00 98.56 87 LEU A O 1
ATOM 740 N N . ASP A 1 88 ? 9.460 -9.512 -9.860 1.00 97.56 88 ASP A N 1
ATOM 741 C CA . ASP A 1 88 ? 10.154 -9.386 -11.141 1.00 97.56 88 ASP A CA 1
ATOM 742 C C . ASP A 1 88 ? 9.550 -10.300 -12.232 1.00 97.56 88 ASP A C 1
ATOM 744 O O . ASP A 1 88 ? 8.473 -10.880 -12.067 1.00 97.56 88 ASP A O 1
ATOM 748 N N . ASP A 1 89 ? 10.220 -10.398 -13.383 1.00 96.19 89 ASP A N 1
ATOM 749 C CA . ASP A 1 89 ? 9.782 -11.199 -14.533 1.00 96.19 89 ASP A CA 1
ATOM 750 C C . ASP A 1 89 ? 9.891 -12.719 -14.321 1.00 96.19 89 ASP A C 1
ATOM 752 O O . ASP A 1 89 ? 9.255 -13.488 -15.046 1.00 96.19 89 ASP A O 1
ATOM 756 N N . LYS A 1 90 ? 10.649 -13.154 -13.311 1.00 96.81 90 LYS A N 1
ATOM 757 C CA . LYS A 1 90 ? 10.789 -14.555 -12.893 1.00 96.81 90 LYS A CA 1
ATOM 758 C C . LYS A 1 90 ? 9.809 -14.925 -11.784 1.00 96.81 90 LYS A C 1
ATOM 760 O O . LYS A 1 90 ? 9.663 -16.106 -11.476 1.00 96.81 90 LYS A O 1
ATOM 765 N N . GLY A 1 91 ? 9.106 -13.936 -11.231 1.00 95.56 91 GLY A N 1
ATOM 766 C CA . GLY A 1 91 ? 8.207 -14.107 -10.097 1.00 95.56 91 GLY A CA 1
ATOM 767 C C . GLY A 1 91 ? 8.917 -14.032 -8.747 1.00 95.56 91 GLY A C 1
ATOM 768 O O . GLY A 1 91 ? 8.279 -14.297 -7.730 1.00 95.56 91 GLY A O 1
ATOM 769 N N . ASP A 1 92 ? 10.194 -13.648 -8.720 1.00 97.56 92 ASP A N 1
ATOM 770 C CA . ASP A 1 92 ? 10.940 -13.423 -7.490 1.00 97.56 92 ASP A CA 1
ATOM 771 C C . ASP A 1 92 ? 10.656 -12.009 -6.977 1.00 97.56 92 ASP A C 1
ATOM 773 O O . ASP A 1 92 ? 10.528 -11.044 -7.738 1.00 97.56 92 ASP A O 1
ATOM 777 N N . GLY A 1 93 ? 10.540 -11.836 -5.663 1.00 97.06 93 GLY A N 1
ATOM 778 C CA . GLY A 1 93 ? 10.242 -10.509 -5.161 1.00 97.06 93 GLY A CA 1
ATOM 779 C C . GLY A 1 93 ? 10.051 -10.388 -3.666 1.00 97.06 93 GLY A C 1
ATOM 780 O O . GLY A 1 93 ? 10.738 -11.023 -2.876 1.00 97.06 93 GLY A O 1
ATOM 781 N N . LEU A 1 94 ? 9.169 -9.466 -3.291 1.00 98.50 9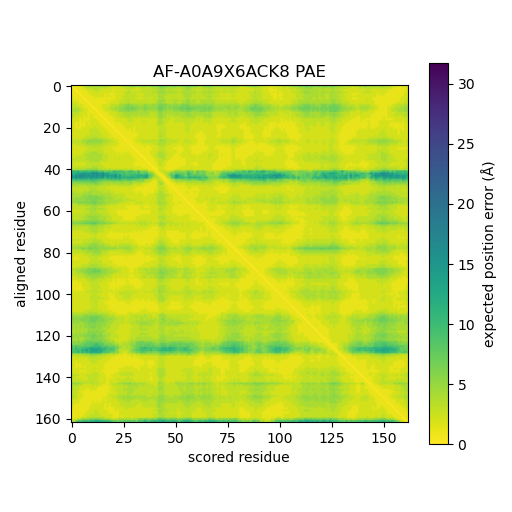4 LEU A N 1
ATOM 782 C CA . LEU A 1 94 ? 8.769 -9.248 -1.910 1.00 98.50 94 LEU A CA 1
ATOM 783 C C . LEU A 1 94 ? 7.257 -9.372 -1.808 1.00 98.50 94 LEU A C 1
ATOM 785 O O . LEU A 1 94 ? 6.532 -8.692 -2.534 1.00 98.50 94 LEU A O 1
ATOM 789 N N . VAL A 1 95 ? 6.797 -10.164 -0.850 1.00 98.56 95 VAL A N 1
ATOM 790 C CA . VAL A 1 95 ? 5.405 -10.220 -0.418 1.00 98.56 95 VAL A CA 1
ATOM 791 C C . VAL A 1 95 ? 5.295 -9.615 0.976 1.00 98.56 95 VAL A C 1
ATOM 793 O O . VAL A 1 95 ? 6.063 -9.955 1.878 1.00 98.56 95 VAL A O 1
ATOM 796 N N . GLN A 1 96 ? 4.309 -8.740 1.162 1.00 98.75 96 GLN A N 1
ATOM 797 C CA . GLN A 1 96 ? 3.801 -8.345 2.470 1.00 98.75 96 GLN A CA 1
ATOM 798 C C . GLN A 1 96 ? 2.448 -9.028 2.689 1.00 98.75 96 GLN A C 1
ATOM 800 O O . GLN A 1 96 ? 1.559 -8.963 1.839 1.00 98.75 96 GLN A O 1
ATOM 805 N N . THR A 1 97 ? 2.278 -9.682 3.837 1.00 98.69 97 THR A N 1
ATOM 806 C CA . THR A 1 97 ? 0.993 -10.239 4.283 1.00 98.69 97 THR A CA 1
ATOM 807 C C . THR A 1 97 ? 0.782 -9.944 5.760 1.00 98.69 97 THR A C 1
ATOM 809 O O . THR A 1 97 ? 1.737 -9.733 6.505 1.00 98.69 97 THR A O 1
ATOM 812 N N . SER A 1 98 ? -0.469 -9.956 6.212 1.00 98.50 98 SER A N 1
ATOM 813 C CA . SER A 1 98 ? -0.798 -9.698 7.615 1.00 98.50 98 SER A CA 1
ATOM 814 C C . SER A 1 98 ? -1.986 -10.520 8.095 1.00 98.50 98 SER A C 1
ATOM 816 O O . SER A 1 98 ? -2.706 -11.120 7.299 1.00 98.50 98 SER A O 1
ATOM 818 N N . THR A 1 99 ? -2.236 -10.478 9.403 1.00 97.75 99 THR A N 1
ATOM 819 C CA . THR A 1 99 ? -3.564 -10.781 9.955 1.00 97.75 99 THR A CA 1
ATOM 820 C C . THR A 1 99 ? -4.612 -9.784 9.446 1.00 97.75 99 THR A C 1
ATOM 822 O O . THR A 1 99 ? -4.269 -8.653 9.083 1.00 97.75 99 THR A O 1
ATOM 825 N N . ASP A 1 100 ? -5.887 -10.172 9.489 1.00 96.75 100 ASP A N 1
ATOM 826 C CA . ASP A 1 100 ? -7.007 -9.451 8.857 1.00 96.75 100 ASP A CA 1
ATOM 827 C C . ASP A 1 100 ? -7.260 -8.031 9.380 1.00 96.75 100 ASP A C 1
ATOM 829 O O . ASP A 1 100 ? -7.907 -7.233 8.706 1.00 96.75 100 ASP A O 1
ATOM 833 N N . VAL A 1 101 ? -6.719 -7.700 10.557 1.00 96.94 101 VAL A N 1
ATOM 834 C CA . VAL A 1 101 ? -6.805 -6.369 11.176 1.00 96.94 101 VAL A CA 1
ATOM 835 C C . VAL A 1 101 ? -6.223 -5.274 10.268 1.00 96.94 101 VAL A C 1
ATOM 837 O O . VAL A 1 101 ? -6.806 -4.195 10.176 1.00 96.94 101 VAL A O 1
ATOM 840 N N . LEU A 1 102 ? -5.110 -5.533 9.564 1.00 97.12 102 LEU A N 1
ATOM 841 C CA . LEU A 1 102 ? -4.622 -4.617 8.525 1.00 97.12 102 LEU A CA 1
ATOM 842 C C . LEU A 1 102 ? -5.376 -4.882 7.224 1.00 97.12 102 LEU A C 1
ATOM 844 O O . LEU A 1 102 ? -4.964 -5.693 6.390 1.00 97.12 102 LEU A O 1
ATOM 848 N N . ARG A 1 103 ? -6.486 -4.172 7.063 1.00 96.25 103 ARG A N 1
ATOM 849 C CA . ARG A 1 103 ? -7.391 -4.276 5.924 1.00 96.25 103 ARG A CA 1
ATOM 850 C C . ARG A 1 103 ? -6.788 -3.780 4.607 1.00 96.25 103 ARG A C 1
ATOM 852 O O . ARG A 1 103 ? -6.906 -4.457 3.589 1.00 96.25 103 ARG A O 1
ATOM 859 N N . GLY A 1 104 ? -6.212 -2.582 4.605 1.00 98.06 104 GLY A N 1
ATOM 860 C CA . GLY A 1 104 ? -5.868 -1.849 3.388 1.00 98.06 104 GLY A CA 1
ATOM 861 C C . GLY A 1 104 ? -4.642 -2.415 2.681 1.00 98.06 104 GLY A C 1
ATOM 862 O O . GLY A 1 104 ? -3.686 -2.822 3.341 1.00 98.06 104 GLY A O 1
ATOM 863 N N . ARG A 1 105 ? -4.650 -2.422 1.345 1.00 98.69 105 ARG A N 1
ATOM 864 C CA . ARG A 1 105 ? -3.484 -2.703 0.495 1.00 98.69 105 ARG A CA 1
ATOM 865 C C . ARG A 1 105 ? -3.330 -1.576 -0.502 1.00 98.69 105 ARG A C 1
ATOM 867 O O . ARG A 1 105 ? -4.300 -1.210 -1.154 1.00 98.69 105 ARG A O 1
ATOM 874 N N . LYS A 1 106 ? -2.137 -0.999 -0.588 1.00 98.75 106 LYS A N 1
ATOM 875 C CA . LYS A 1 106 ? -1.918 0.220 -1.362 1.00 98.75 106 LYS A CA 1
ATOM 876 C C . LYS A 1 106 ? -0.667 0.117 -2.214 1.00 98.75 106 LYS A C 1
ATOM 878 O O . LYS A 1 106 ? 0.365 -0.315 -1.715 1.00 98.75 106 LYS A O 1
ATOM 883 N N . LEU A 1 107 ? -0.766 0.578 -3.453 1.00 98.81 107 LEU A N 1
ATOM 884 C CA . LEU A 1 107 ? 0.363 0.977 -4.282 1.00 98.81 107 LEU A CA 1
ATOM 885 C C . LEU A 1 107 ? 0.391 2.505 -4.384 1.00 98.81 107 LEU A C 1
ATOM 887 O O . LEU A 1 107 ? -0.623 3.112 -4.722 1.00 98.81 107 LEU A O 1
ATOM 891 N N . PHE A 1 108 ? 1.540 3.120 -4.135 1.00 98.62 108 PHE A N 1
ATOM 892 C CA . PHE A 1 108 ? 1.822 4.492 -4.538 1.00 98.62 108 PHE A CA 1
ATOM 893 C C . PHE A 1 108 ? 2.924 4.519 -5.596 1.00 98.62 108 PHE A C 1
ATOM 895 O O . PHE A 1 108 ? 3.949 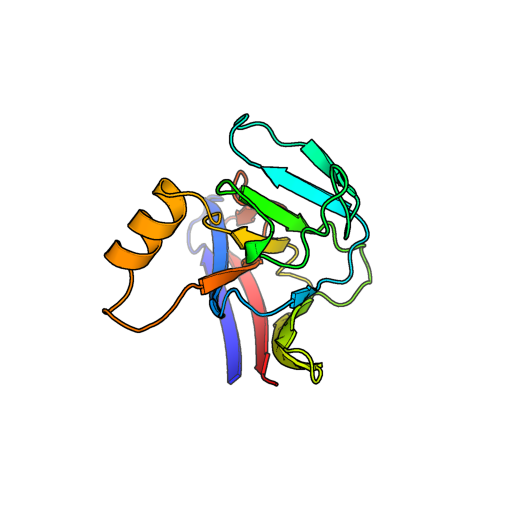3.843 -5.479 1.00 98.62 108 PHE A O 1
ATOM 902 N N . VAL A 1 109 ? 2.695 5.315 -6.637 1.00 98.25 109 VAL A N 1
ATOM 903 C CA . VAL A 1 109 ? 3.645 5.552 -7.724 1.00 98.25 109 VAL A CA 1
ATOM 904 C C . VAL A 1 109 ? 3.982 7.033 -7.790 1.00 98.25 109 VAL A C 1
ATOM 906 O O . VAL A 1 109 ? 3.103 7.878 -7.640 1.00 98.25 109 VAL A O 1
ATOM 909 N N . TRP A 1 110 ? 5.242 7.354 -8.084 1.00 96.94 110 TRP A N 1
ATOM 910 C CA . TRP A 1 110 ? 5.686 8.735 -8.315 1.00 96.94 110 TRP A CA 1
ATOM 911 C C . TRP A 1 110 ? 5.310 9.263 -9.703 1.00 96.94 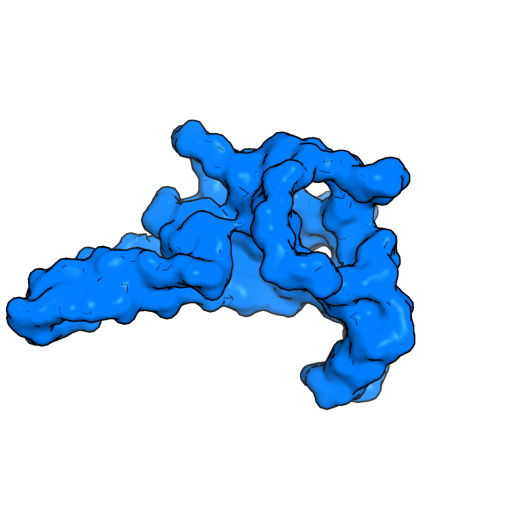110 TRP A C 1
ATOM 913 O O . TRP A 1 110 ? 5.238 10.473 -9.917 1.00 96.94 110 TRP A O 1
ATOM 923 N N . GLY A 1 111 ? 5.077 8.350 -10.646 1.00 94.94 111 GLY A N 1
ATOM 924 C CA . GLY A 1 111 ? 4.922 8.652 -12.061 1.00 94.94 111 GLY A CA 1
ATOM 925 C C . GLY A 1 111 ? 6.262 8.826 -12.788 1.00 94.94 111 GLY A C 1
ATOM 926 O O . GLY A 1 111 ? 7.250 9.297 -12.225 1.00 94.94 111 GLY A O 1
ATOM 927 N N . ALA A 1 112 ? 6.287 8.455 -14.066 1.00 94.06 112 ALA A N 1
ATOM 928 C CA . ALA A 1 112 ? 7.466 8.519 -14.924 1.00 94.06 112 ALA A CA 1
ATOM 929 C C . ALA A 1 112 ? 7.736 9.918 -15.513 1.00 94.06 112 ALA A C 1
ATOM 931 O O . ALA A 1 112 ? 8.762 10.116 -16.164 1.00 94.06 112 ALA A O 1
ATOM 932 N N . GLY A 1 113 ? 6.836 10.888 -15.306 1.00 94.00 113 GLY A N 1
ATOM 933 C CA . GLY A 1 113 ? 7.021 12.269 -15.750 1.00 94.00 113 GLY A CA 1
ATOM 934 C C . GLY A 1 113 ? 8.118 13.022 -14.975 1.00 94.00 113 GLY A C 1
ATOM 935 O O . GLY A 1 113 ? 8.525 12.592 -13.893 1.00 94.00 113 GLY A O 1
ATOM 936 N N . PRO A 1 114 ? 8.567 14.195 -15.472 1.00 94.12 114 PRO A N 1
ATOM 937 C CA . PRO A 1 114 ? 9.703 14.927 -14.898 1.00 94.12 114 PRO A CA 1
ATOM 938 C C . PRO A 1 114 ? 9.564 15.238 -13.404 1.00 94.12 114 PRO A C 1
ATOM 940 O O . PRO A 1 114 ? 10.535 15.140 -12.661 1.00 94.12 114 PRO A O 1
ATOM 943 N N . GLY A 1 115 ? 8.352 15.575 -12.948 1.00 93.12 115 GLY A N 1
ATOM 944 C CA . GLY A 1 115 ? 8.089 15.857 -11.536 1.00 93.12 115 GLY A CA 1
ATOM 945 C C . GLY A 1 115 ? 8.298 14.637 -10.637 1.00 93.12 115 GLY A C 1
ATOM 946 O O . GLY A 1 115 ? 8.975 14.745 -9.619 1.00 93.12 115 GLY A O 1
ATOM 947 N N . GLY A 1 116 ? 7.767 13.476 -11.032 1.00 93.44 116 GLY A N 1
ATOM 948 C CA . GLY A 1 116 ? 7.941 12.224 -10.292 1.00 93.44 116 GLY A CA 1
ATOM 949 C C . GLY A 1 116 ? 9.404 11.798 -10.230 1.00 93.44 116 GLY A C 1
ATOM 950 O O . GLY A 1 116 ? 9.915 11.493 -9.156 1.00 93.44 116 GLY A O 1
ATOM 951 N N . ARG A 1 117 ? 10.116 11.879 -11.362 1.00 93.81 117 ARG A N 1
ATOM 952 C CA . ARG A 1 117 ? 11.558 11.592 -11.434 1.00 93.81 117 ARG A CA 1
ATOM 953 C C . ARG A 1 117 ? 12.379 12.507 -10.538 1.00 93.81 117 ARG A C 1
ATOM 955 O O . ARG A 1 117 ? 13.206 12.023 -9.772 1.00 93.81 117 ARG A O 1
ATOM 962 N N . ARG A 1 118 ? 12.090 13.809 -10.557 1.00 94.38 118 ARG A N 1
ATOM 963 C CA . ARG A 1 118 ? 12.806 14.783 -9.734 1.00 94.38 118 ARG A CA 1
ATOM 964 C C . ARG A 1 118 ? 12.610 14.554 -8.237 1.00 94.38 118 ARG A C 1
ATOM 966 O O . ARG A 1 118 ? 13.555 14.729 -7.474 1.00 94.38 118 ARG A O 1
ATOM 973 N N . TRP A 1 119 ? 11.405 14.165 -7.817 1.00 94.75 119 TRP A N 1
ATOM 974 C CA . TRP A 1 119 ? 11.146 13.800 -6.423 1.00 94.75 119 TRP A CA 1
ATOM 975 C C . TRP A 1 119 ? 11.940 12.567 -5.997 1.00 94.75 119 TRP A C 1
ATOM 977 O O . TRP A 1 119 ? 12.561 12.594 -4.939 1.00 94.75 119 TRP A O 1
ATOM 987 N N . GLN A 1 120 ? 11.981 11.527 -6.831 1.00 94.12 120 GLN A N 1
ATOM 988 C CA . GLN A 1 120 ? 12.763 10.324 -6.542 1.00 94.12 120 GLN A CA 1
ATOM 989 C C . GLN A 1 120 ? 14.267 10.622 -6.457 1.00 94.12 120 GLN A C 1
ATOM 991 O O . GLN A 1 120 ? 14.905 10.215 -5.493 1.00 94.12 120 GLN A O 1
ATOM 996 N N . GLU A 1 121 ? 14.826 11.400 -7.390 1.00 93.00 121 GLU A N 1
ATOM 997 C CA . GLU A 1 121 ? 16.227 11.860 -7.328 1.00 93.00 121 GLU A CA 1
ATOM 998 C C . GLU A 1 121 ? 16.549 12.632 -6.043 1.00 93.00 121 GLU A C 1
ATOM 1000 O O . GLU A 1 121 ? 17.665 12.559 -5.543 1.00 93.00 121 GLU A O 1
ATOM 1005 N N . TRP A 1 122 ? 15.594 13.409 -5.527 1.00 94.62 122 TRP A N 1
ATOM 1006 C CA . TRP A 1 122 ? 15.792 14.191 -4.307 1.00 94.62 122 TRP A CA 1
ATOM 1007 C C . TRP A 1 122 ? 15.704 13.343 -3.030 1.00 94.62 122 TRP A C 1
ATOM 1009 O O . TRP A 1 122 ? 16.386 13.642 -2.053 1.00 94.62 122 TRP A O 1
ATOM 1019 N N . LEU 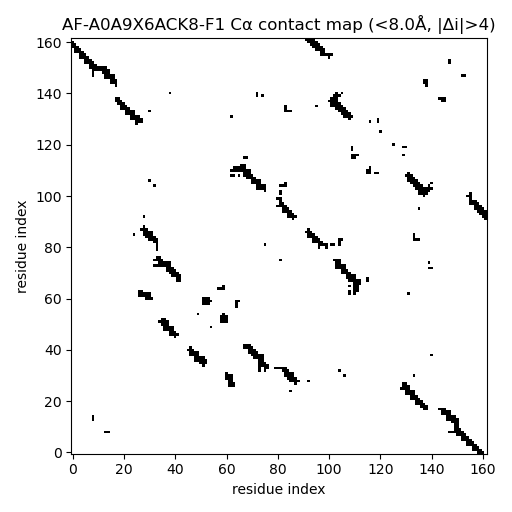A 1 123 ? 14.867 12.301 -3.030 1.00 94.94 123 LEU A N 1
ATOM 1020 C CA . LEU A 1 123 ? 14.626 11.426 -1.875 1.00 94.94 123 LEU A CA 1
ATOM 1021 C C . LEU A 1 123 ? 15.576 10.226 -1.793 1.00 94.94 123 LEU A C 1
ATOM 1023 O O . LEU A 1 123 ? 15.599 9.545 -0.769 1.00 94.94 123 LEU A O 1
ATOM 1027 N N . THR A 1 124 ? 16.323 9.944 -2.859 1.00 93.31 124 THR A N 1
ATOM 1028 C CA . THR A 1 124 ? 17.212 8.783 -2.953 1.00 93.31 124 THR A CA 1
ATOM 1029 C C . THR A 1 124 ? 18.658 9.202 -3.174 1.00 93.31 124 THR A C 1
ATOM 1031 O O . THR A 1 124 ? 18.953 10.288 -3.673 1.00 93.31 124 THR A O 1
ATOM 1034 N N . GLU A 1 125 ? 19.586 8.327 -2.800 1.00 91.62 125 GLU A N 1
ATOM 1035 C CA . GLU A 1 125 ? 20.993 8.527 -3.125 1.00 91.62 125 GLU A CA 1
ATOM 1036 C C . GLU A 1 125 ? 21.218 8.393 -4.644 1.00 91.62 125 GLU A C 1
ATOM 1038 O O . GLU A 1 125 ? 20.553 7.579 -5.303 1.00 91.62 125 GLU A O 1
ATOM 1043 N N . PRO A 1 126 ? 22.175 9.140 -5.226 1.00 90.38 126 PRO A N 1
ATOM 1044 C CA . PRO A 1 126 ? 22.513 9.008 -6.638 1.00 90.38 126 PRO A CA 1
ATOM 1045 C C . PRO A 1 126 ? 22.808 7.552 -7.032 1.00 90.38 126 PRO A C 1
ATOM 1047 O O . PRO A 1 126 ? 23.637 6.890 -6.414 1.00 90.38 126 PRO A O 1
ATOM 1050 N N . GLY A 1 127 ? 22.154 7.063 -8.090 1.00 85.88 127 GLY A N 1
ATOM 1051 C CA . GLY A 1 127 ? 22.349 5.701 -8.607 1.00 85.88 127 GLY A CA 1
ATOM 1052 C C . GLY A 1 127 ? 21.432 4.622 -8.014 1.00 85.88 127 GLY A C 1
ATOM 1053 O O . GLY A 1 127 ? 21.498 3.488 -8.475 1.00 85.88 127 GLY A O 1
ATOM 1054 N N . THR A 1 128 ? 20.545 4.956 -7.068 1.00 86.06 128 THR A N 1
ATOM 1055 C CA . THR A 1 128 ? 19.603 3.996 -6.442 1.00 86.06 128 THR A CA 1
ATOM 1056 C C . THR A 1 128 ? 18.554 3.440 -7.419 1.00 86.06 128 THR A C 1
ATOM 1058 O O . THR A 1 128 ? 18.027 2.350 -7.211 1.00 86.06 128 THR A O 1
ATOM 1061 N N . GLY A 1 129 ? 18.263 4.161 -8.507 1.00 88.81 129 GLY A N 1
ATOM 1062 C CA . GLY A 1 129 ? 17.145 3.850 -9.400 1.00 88.81 129 GLY A CA 1
ATOM 1063 C C . GLY A 1 129 ? 15.812 4.384 -8.865 1.00 88.81 129 GLY A C 1
ATOM 1064 O O . GLY A 1 129 ? 15.777 5.138 -7.894 1.00 88.81 129 GLY A O 1
ATOM 1065 N N . GLY A 1 130 ? 14.718 4.037 -9.545 1.00 93.81 130 GLY A N 1
ATOM 1066 C CA . GLY A 1 130 ? 13.374 4.416 -9.117 1.00 93.81 130 GLY A CA 1
ATOM 1067 C C . GLY A 1 130 ? 12.751 3.394 -8.166 1.00 93.81 130 GLY A C 1
ATOM 1068 O O . GLY A 1 130 ? 13.085 2.210 -8.196 1.00 93.81 130 GLY A O 1
ATOM 1069 N N . TYR A 1 131 ? 11.805 3.835 -7.347 1.00 97.19 131 TYR A N 1
ATOM 1070 C CA . TYR A 1 131 ? 11.032 2.987 -6.453 1.00 97.19 131 TYR A CA 1
ATOM 1071 C C . TYR A 1 131 ? 9.543 3.308 -6.536 1.00 97.19 131 TYR A C 1
ATOM 1073 O O . TYR A 1 131 ? 9.130 4.412 -6.878 1.00 97.19 131 TYR A O 1
ATOM 1081 N N . CYS A 1 132 ? 8.717 2.332 -6.196 1.00 98.12 132 CYS A N 1
ATOM 1082 C CA . CYS A 1 132 ? 7.324 2.548 -5.839 1.00 98.12 132 CYS A CA 1
ATOM 1083 C C . CYS A 1 132 ? 7.112 2.098 -4.394 1.00 98.12 132 CYS A C 1
ATOM 1085 O O . CYS A 1 132 ? 7.993 1.497 -3.776 1.00 98.12 132 CYS A O 1
ATOM 1087 N N . GLU A 1 133 ? 5.952 2.405 -3.835 1.00 98.69 133 GLU A N 1
ATOM 1088 C CA . GLU A 1 133 ? 5.635 2.044 -2.459 1.00 98.69 133 GLU A CA 1
ATOM 1089 C C . GLU A 1 133 ? 4.466 1.069 -2.428 1.00 98.69 133 GLU A C 1
ATOM 1091 O O . GLU A 1 133 ? 3.373 1.394 -2.894 1.00 98.69 133 GLU A O 1
ATOM 1096 N N . ILE A 1 134 ? 4.675 -0.107 -1.839 1.00 98.81 134 ILE A N 1
ATOM 1097 C CA . ILE A 1 134 ? 3.589 -1.014 -1.462 1.00 98.81 134 ILE A CA 1
ATOM 1098 C C . ILE A 1 134 ? 3.331 -0.880 0.034 1.00 98.81 134 ILE A C 1
ATOM 1100 O O . ILE A 1 134 ? 4.266 -0.715 0.815 1.00 98.81 134 ILE A O 1
ATOM 1104 N N . GLN A 1 135 ? 2.066 -0.904 0.450 1.00 98.81 135 GLN A N 1
ATOM 1105 C CA . GLN A 1 135 ? 1.706 -0.611 1.837 1.00 98.81 135 GLN A CA 1
ATOM 1106 C C . GLN A 1 135 ? 0.541 -1.467 2.338 1.00 98.81 135 GLN A C 1
ATOM 1108 O O . GLN A 1 135 ? -0.328 -1.882 1.563 1.00 98.81 135 GLN A O 1
ATOM 1113 N N . ALA A 1 136 ? 0.493 -1.662 3.657 1.00 98.69 136 ALA A N 1
ATOM 1114 C CA . ALA A 1 136 ? -0.615 -2.302 4.359 1.00 98.69 136 ALA A CA 1
ATOM 1115 C C . ALA A 1 136 ? -1.088 -1.460 5.546 1.00 98.69 136 ALA A C 1
ATOM 1117 O O . ALA A 1 136 ? -0.264 -0.979 6.320 1.00 98.69 136 ALA A O 1
ATOM 1118 N N . GLY A 1 137 ? -2.400 -1.281 5.708 1.00 98.31 137 GLY A N 1
ATOM 1119 C CA . GLY A 1 137 ? -2.943 -0.333 6.687 1.00 98.31 137 GLY A CA 1
ATOM 1120 C C . GLY A 1 137 ? -4.223 -0.772 7.375 1.00 98.31 137 GLY A C 1
ATOM 1121 O O . GLY A 1 137 ? -4.888 -1.710 6.945 1.00 98.31 137 GLY A O 1
ATOM 1122 N N . LEU A 1 138 ? -4.569 -0.080 8.462 1.00 98.19 138 LEU A N 1
ATOM 1123 C CA . LEU A 1 138 ? -5.793 -0.342 9.234 1.00 98.19 138 LEU A CA 1
ATOM 1124 C C . LEU A 1 138 ? -7.060 0.089 8.484 1.00 98.19 138 LEU A C 1
ATOM 1126 O O . LEU A 1 138 ? -8.085 -0.588 8.537 1.00 98.19 138 LEU A O 1
ATOM 1130 N N . ALA A 1 139 ? -6.991 1.230 7.801 1.00 97.19 139 ALA A N 1
ATOM 1131 C CA . ALA A 1 139 ? -8.106 1.788 7.049 1.00 97.19 139 ALA A CA 1
ATOM 1132 C C . ALA A 1 139 ? -8.121 1.284 5.599 1.00 97.19 139 ALA A C 1
ATOM 1134 O O . ALA A 1 139 ? -7.168 0.669 5.119 1.00 97.19 139 ALA A O 1
ATOM 1135 N N . ARG A 1 140 ? -9.223 1.554 4.894 1.00 95.25 140 ARG A N 1
ATOM 1136 C CA . ARG A 1 140 ? -9.355 1.244 3.468 1.00 95.25 140 ARG A CA 1
ATOM 1137 C C . ARG A 1 140 ? -8.456 2.152 2.633 1.00 95.25 140 ARG A C 1
ATOM 1139 O O . ARG A 1 140 ? -7.750 1.676 1.751 1.00 95.25 140 ARG A O 1
ATOM 1146 N N . THR A 1 141 ? -8.471 3.446 2.940 1.00 96.94 141 THR A N 1
ATOM 1147 C CA . THR A 1 141 ? -7.624 4.451 2.292 1.00 96.94 141 THR A CA 1
ATOM 1148 C C . THR A 1 141 ? -6.778 5.203 3.317 1.00 96.94 141 THR A C 1
ATOM 1150 O O . THR A 1 141 ? -6.975 5.077 4.524 1.00 96.94 141 THR A O 1
ATOM 1153 N N . GLN A 1 142 ? -5.837 6.017 2.841 1.00 96.50 142 GLN A N 1
ATOM 1154 C CA . GLN A 1 142 ? -5.072 6.939 3.691 1.00 96.50 142 GLN A CA 1
ATOM 1155 C C . GLN A 1 142 ? -5.794 8.262 3.984 1.00 96.50 142 GLN A C 1
ATOM 1157 O O . GLN A 1 142 ? -5.238 9.132 4.645 1.00 96.50 142 GLN A O 1
ATOM 1162 N N . LEU A 1 143 ? -7.038 8.418 3.525 1.00 94.81 143 LEU A N 1
ATOM 1163 C CA . LEU A 1 143 ? -7.866 9.600 3.792 1.00 94.81 143 LEU A CA 1
ATOM 1164 C C . LEU A 1 143 ? -8.746 9.430 5.041 1.00 94.81 143 LEU A C 1
ATOM 1166 O O . LEU A 1 143 ? -9.555 10.297 5.361 1.00 94.81 143 LEU A O 1
ATOM 1170 N N . GLU A 1 144 ? -8.597 8.306 5.736 1.00 94.75 144 GLU A N 1
ATOM 1171 C CA . GLU A 1 144 ? -9.420 7.887 6.863 1.00 94.75 144 GLU A CA 1
ATOM 1172 C C . GLU A 1 144 ? -8.530 7.499 8.048 1.00 94.75 144 GLU A C 1
ATOM 1174 O O . GLU A 1 144 ? -7.357 7.152 7.897 1.00 94.75 144 GLU A O 1
ATOM 1179 N N . HIS A 1 145 ? -9.118 7.487 9.239 1.00 96.38 145 HIS A N 1
ATOM 1180 C CA . HIS A 1 145 ? -8.538 6.868 10.424 1.00 96.38 145 HIS A CA 1
ATOM 1181 C C . HIS A 1 145 ? -9.561 5.910 11.039 1.00 96.38 145 HIS A C 1
ATOM 1183 O O . HIS A 1 145 ? -10.770 6.079 10.862 1.00 96.38 145 HIS A O 1
ATOM 1189 N N . VAL A 1 146 ? -9.092 4.925 11.802 1.00 97.00 146 VAL A N 1
ATOM 1190 C CA . VAL A 1 146 ? -9.983 4.105 12.632 1.00 97.00 146 VAL A CA 1
ATOM 1191 C C . VAL A 1 146 ? -10.153 4.758 14.000 1.00 97.00 146 VAL A C 1
ATOM 1193 O O . VAL A 1 146 ? -9.391 5.646 14.390 1.00 97.00 146 VAL A O 1
ATOM 1196 N N . ARG A 1 147 ? -11.190 4.361 14.729 1.00 97.62 147 ARG A N 1
ATOM 1197 C CA . ARG A 1 147 ? -11.411 4.792 16.109 1.00 97.62 147 ARG A CA 1
ATOM 1198 C C . ARG A 1 147 ? -10.847 3.730 17.045 1.00 97.62 147 ARG A C 1
ATOM 1200 O O . ARG A 1 147 ? -11.233 2.571 16.943 1.00 97.62 147 ARG A O 1
ATOM 1207 N N . LEU A 1 148 ? -9.949 4.128 17.940 1.00 98.31 148 LEU A N 1
ATOM 1208 C CA . LEU A 1 148 ? -9.464 3.290 19.030 1.00 98.31 148 LEU A CA 1
ATOM 1209 C C . LEU A 1 148 ? -10.204 3.695 20.306 1.00 98.31 148 LEU A C 1
ATOM 1211 O O . LEU A 1 148 ? -10.088 4.834 20.764 1.00 98.31 148 LEU A O 1
ATOM 1215 N N . GLU A 1 149 ? -11.006 2.785 20.853 1.00 98.56 149 GLU A N 1
ATOM 1216 C CA . GLU A 1 149 ? -11.854 3.075 22.011 1.00 98.56 149 GLU A CA 1
ATOM 1217 C C . GLU A 1 149 ? -11.034 3.388 23.271 1.00 98.56 149 GLU A C 1
ATOM 1219 O O . GLU A 1 149 ? -9.829 3.119 23.340 1.00 98.56 149 GLU A O 1
ATOM 1224 N N . ALA A 1 150 ? -11.683 4.005 24.258 1.00 98.44 150 ALA A N 1
ATOM 1225 C CA . ALA A 1 150 ? -11.080 4.282 25.558 1.00 98.44 150 ALA A CA 1
ATOM 1226 C C . ALA A 1 150 ? -10.537 2.996 26.196 1.00 98.44 150 ALA A C 1
ATOM 1228 O O . ALA A 1 150 ? -11.188 1.956 26.117 1.00 98.44 150 ALA A O 1
ATOM 1229 N N . GLU A 1 151 ? -9.358 3.079 26.813 1.00 98.31 151 GLU A N 1
ATOM 1230 C CA . GLU A 1 151 ? -8.747 1.983 27.587 1.00 98.31 151 GLU A CA 1
ATOM 1231 C C . GLU A 1 151 ? -8.642 0.649 26.814 1.00 98.31 151 GLU A C 1
ATOM 1233 O O . GLU A 1 151 ? -8.626 -0.433 27.401 1.00 98.31 151 GLU A O 1
ATOM 1238 N N . SER A 1 152 ? -8.554 0.723 25.481 1.00 98.50 152 SER A N 1
ATOM 1239 C CA . SER A 1 152 ? -8.549 -0.429 24.576 1.00 98.50 152 SER A CA 1
ATOM 1240 C C . SER A 1 152 ? -7.212 -0.602 23.854 1.00 98.50 152 SER A C 1
ATOM 1242 O O . SER A 1 152 ? -6.311 0.240 23.929 1.00 98.50 152 SER A O 1
ATOM 1244 N N . GLU A 1 153 ? -7.069 -1.711 23.132 1.00 98.25 153 GLU A N 1
ATOM 1245 C CA . GLU A 1 153 ? -5.916 -1.961 22.278 1.00 98.25 153 GLU A CA 1
ATOM 1246 C C . GLU A 1 153 ? -6.300 -2.662 20.980 1.00 98.25 153 GLU A C 1
ATOM 1248 O O . GLU A 1 153 ? -7.318 -3.344 20.887 1.00 98.25 153 GLU A O 1
ATOM 1253 N N . VAL A 1 154 ? -5.438 -2.508 19.981 1.00 98.38 154 VAL A N 1
ATOM 1254 C CA . VAL A 1 154 ? -5.482 -3.253 18.726 1.00 98.38 154 VAL A CA 1
ATOM 1255 C C . VAL A 1 154 ? -4.094 -3.816 18.448 1.00 98.38 154 VAL A C 1
ATOM 1257 O O . VAL A 1 154 ? -3.078 -3.182 18.747 1.00 98.38 154 VAL A O 1
ATOM 1260 N N . SER A 1 155 ? -4.034 -5.031 17.908 1.00 98.50 155 SER A N 1
ATOM 1261 C CA . SER A 1 155 ? -2.773 -5.670 17.539 1.00 98.50 155 SER A CA 1
ATOM 1262 C C . SER A 1 155 ? -2.916 -6.508 16.280 1.00 98.50 155 SER A C 1
ATOM 1264 O O . SER A 1 155 ? -4.011 -6.959 15.946 1.00 98.50 155 SER A O 1
ATOM 1266 N N . TRP A 1 156 ? -1.807 -6.682 15.573 1.00 98.38 156 TRP A N 1
ATOM 1267 C CA . TRP A 1 156 ? -1.735 -7.461 14.344 1.00 98.38 156 TRP A CA 1
ATOM 1268 C C . TRP A 1 156 ? -0.323 -8.002 14.134 1.00 98.38 156 TRP A C 1
ATOM 1270 O O . TRP A 1 156 ? 0.642 -7.548 14.758 1.00 98.38 156 TRP A O 1
ATOM 1280 N N . LEU A 1 157 ? -0.217 -8.98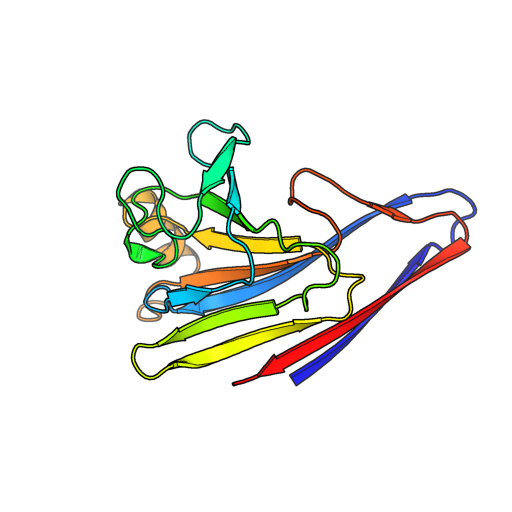4 13.240 1.00 98.50 157 LEU A N 1
ATOM 1281 C CA . LEU A 1 157 ? 1.052 -9.538 12.782 1.00 98.50 157 LEU A CA 1
ATOM 1282 C C . LEU A 1 157 ? 1.234 -9.264 11.295 1.00 98.50 157 LEU A C 1
ATOM 1284 O O . LEU A 1 157 ? 0.269 -9.296 10.529 1.00 98.50 157 LEU A O 1
ATOM 1288 N N . GLU A 1 158 ? 2.480 -9.054 10.898 1.00 98.62 158 GLU A N 1
ATOM 1289 C CA . GLU A 1 158 ? 2.908 -8.867 9.518 1.00 98.62 158 GLU A CA 1
ATOM 1290 C C . GLU A 1 158 ? 4.079 -9.796 9.201 1.00 98.62 158 GLU A C 1
ATOM 1292 O O . GLU A 1 158 ? 4.944 -10.057 10.043 1.00 98.62 158 GLU A O 1
ATOM 1297 N N . ALA A 1 159 ? 4.117 -10.277 7.965 1.00 98.56 159 ALA A N 1
ATOM 1298 C CA . ALA A 1 159 ? 5.226 -11.032 7.416 1.00 98.56 159 ALA A CA 1
ATOM 1299 C C . ALA A 1 159 ? 5.686 -10.387 6.109 1.00 98.56 159 ALA A C 1
ATOM 1301 O O . ALA A 1 159 ? 4.869 -9.983 5.281 1.00 98.56 159 ALA A O 1
ATOM 1302 N N . TYR A 1 160 ? 7.005 -10.316 5.958 1.00 98.50 160 TYR A N 1
ATOM 1303 C CA . TYR A 1 160 ? 7.701 -9.749 4.811 1.00 98.50 160 TYR A CA 1
ATOM 1304 C C . TYR A 1 160 ? 8.755 -10.748 4.362 1.00 98.50 160 TYR A C 1
ATOM 1306 O O . TYR A 1 160 ? 9.642 -11.103 5.149 1.00 98.50 160 TYR A O 1
ATOM 1314 N N . GLY A 1 161 ? 8.680 -11.211 3.128 1.00 94.75 161 GLY A N 1
ATOM 1315 C CA . GLY A 1 161 ? 9.632 -12.191 2.627 1.00 94.75 161 GLY A CA 1
ATOM 1316 C C . GLY A 1 161 ? 9.493 -12.435 1.133 1.00 94.75 161 GLY A C 1
ATOM 1317 O O . GLY A 1 161 ? 8.544 -11.920 0.537 1.00 94.75 161 GLY A O 1
ATOM 1318 N N . PRO A 1 162 ? 10.460 -13.163 0.553 1.00 88.00 162 PRO A N 1
ATOM 1319 C CA . PRO A 1 162 ? 10.294 -13.751 -0.768 1.00 88.00 162 PRO A CA 1
ATOM 1320 C C . PRO A 1 162 ? 9.100 -14.713 -0.796 1.00 88.00 162 PRO A C 1
ATOM 1322 O O . PRO A 1 162 ? 8.788 -15.308 0.266 1.00 88.00 162 PRO A O 1
#

Nearest PDB structures (foldseek):
  5cd6-assembly1_A  TM=8.251E-01  e=2.458E-08  Parabacteroides distasonis ATCC 8503
  1tza-assembly1_B  TM=2.131E-01  e=6.190E+00  Shewanella oneidensis MR-1

Solvent-accessible surface area (backbone atoms only — not comparable to full-atom values): 8775 Å² total; per-residue (Å²): 93,78,48,77,51,75,52,72,36,88,41,93,55,63,44,83,42,77,58,67,55,77,40,82,41,62,24,89,25,40,45,48,54,72,38,62,30,21,41,34,39,37,89,85,75,48,84,40,82,41,54,44,55,52,52,94,94,35,58,62,34,37,39,67,74,32,57,57,43,34,39,35,25,37,53,54,53,88,94,55,81,45,43,39,32,41,22,47,99,86,66,54,50,43,36,41,36,43,43,76,65,41,55,13,31,34,42,39,33,47,16,63,33,74,69,25,46,53,51,48,60,71,75,42,64,92,87,72,74,65,59,26,34,46,33,42,16,56,34,69,51,92,91,54,62,44,80,40,49,43,65,35,71,54,65,46,43,37,40,41,41,111